Protein AF-A0AAT9WH98-F1 (afdb_monomer)

Mean predicted aligned error: 12.72 Å

Nearest PDB structures (foldseek):
  4gla-assembly1_D  TM=5.641E-01  e=9.950E-01  Pyrobaculum aerophilum
  3m4p-assembly1_A  TM=3.800E-01  e=2.863E-01  Entamoeba histolytica
  3m4p-assembly2_C  TM=3.920E-01  e=4.766E-01  Entamoeba histolytica
  3m4p-assembly2_D  TM=3.829E-01  e=7.933E-01  Entamoeba histolytica

Sequence (128 aa):
MANKIWLLVPLLLSAVSAVADVQEVPGANSAICKGRIEYQQQCTWIDGTISIYNGTPAVRIYQRGSKRVYAVGPSEQELMPADLKSKLTVDNEIDAKFRVCPLNKKNQRGLKVVCLDEAKIEKIRERQ

Solvent-accessible surface area (backbone atoms only — not comparable to full-atom values): 7754 Å² total; per-residue (Å²): 140,87,84,84,85,83,78,87,76,82,82,78,83,79,80,79,75,80,77,77,78,78,71,74,73,79,78,69,92,51,62,60,50,64,92,49,89,62,43,45,93,68,59,44,79,42,52,28,37,38,37,48,47,93,65,78,67,28,39,34,34,42,34,64,98,53,93,53,53,35,23,38,34,96,52,56,84,69,27,45,41,69,75,55,59,76,69,62,44,75,60,30,36,36,35,28,41,33,32,36,23,40,41,80,64,79,55,52,90,84,24,47,40,20,24,33,24,42,73,51,78,75,45,78,43,76,61,127

pLDDT: mean 78.41, std 17.44, range [41.28, 97.5]

Radius of gyration: 26.14 Å; Cα contacts (8 Å, |Δi|>4): 233; chains: 1; bounding box: 63×35×88 Å

Structure (mmCIF, N/CA/C/O backbone):
data_AF-A0AAT9WH98-F1
#
_entry.id   AF-A0AAT9WH98-F1
#
loop_
_atom_site.group_PDB
_atom_site.id
_atom_site.type_symbol
_atom_site.label_atom_id
_atom_site.label_alt_id
_atom_site.label_comp_id
_atom_site.label_asym_id
_atom_site.label_entity_id
_atom_site.label_seq_id
_atom_site.pdbx_PDB_ins_code
_a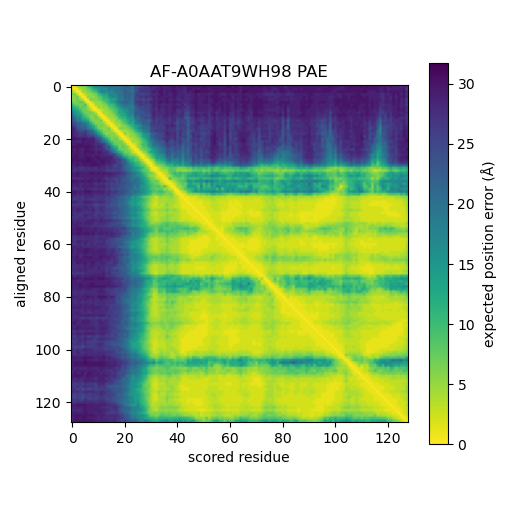tom_site.Cartn_x
_atom_site.Cartn_y
_atom_site.Cartn_z
_atom_site.occupancy
_atom_site.B_iso_or_equiv
_atom_site.auth_seq_id
_atom_site.auth_comp_id
_atom_site.auth_asym_id
_atom_site.auth_atom_id
_atom_site.pdbx_PDB_model_num
ATOM 1 N N . MET A 1 1 ? 43.184 21.568 74.621 1.00 45.50 1 MET A N 1
ATOM 2 C CA . MET A 1 1 ? 43.224 20.259 73.934 1.00 45.50 1 MET A CA 1
ATOM 3 C C . MET A 1 1 ? 42.303 20.359 72.727 1.00 45.50 1 MET A C 1
ATOM 5 O O . MET A 1 1 ? 41.098 20.444 72.906 1.00 45.50 1 MET A O 1
ATOM 9 N N . ALA A 1 2 ? 42.872 20.537 71.532 1.00 46.41 2 ALA A N 1
ATOM 10 C CA . ALA A 1 2 ? 42.135 20.856 70.308 1.00 46.41 2 ALA A CA 1
ATOM 11 C C . ALA A 1 2 ? 41.797 19.570 69.542 1.00 46.41 2 ALA A C 1
ATOM 13 O O . ALA A 1 2 ? 42.700 18.818 69.178 1.00 46.41 2 ALA A O 1
ATOM 14 N N . ASN A 1 3 ? 40.507 19.325 69.316 1.00 44.72 3 ASN A N 1
ATOM 15 C CA . ASN A 1 3 ? 40.005 18.134 68.639 1.00 44.72 3 ASN A CA 1
ATOM 16 C C . ASN A 1 3 ? 39.832 18.438 67.140 1.00 44.72 3 ASN A C 1
ATOM 18 O O . ASN A 1 3 ? 38.979 19.239 66.760 1.00 44.72 3 ASN A O 1
ATOM 22 N N . LYS A 1 4 ? 40.689 17.857 66.293 1.00 47.41 4 LYS A N 1
ATOM 23 C CA . LYS A 1 4 ? 40.655 18.013 64.831 1.00 47.41 4 LYS A CA 1
ATOM 24 C C . LYS A 1 4 ? 39.656 17.019 64.240 1.00 47.41 4 LYS A C 1
ATOM 26 O O . LYS A 1 4 ? 39.953 15.834 64.135 1.00 47.41 4 LYS A O 1
ATOM 31 N N . ILE A 1 5 ? 38.497 17.514 63.822 1.00 58.94 5 ILE A N 1
ATOM 32 C CA . ILE A 1 5 ? 37.527 16.758 63.026 1.00 58.94 5 ILE A CA 1
ATOM 33 C C . ILE A 1 5 ? 37.956 16.862 61.559 1.00 58.94 5 ILE A C 1
ATOM 35 O O . ILE A 1 5 ? 37.830 17.912 60.936 1.00 58.94 5 ILE A O 1
ATOM 39 N N . TRP A 1 6 ? 38.509 15.773 61.029 1.00 53.94 6 TRP A N 1
ATOM 40 C CA . TRP A 1 6 ? 38.640 15.539 59.593 1.00 53.94 6 TRP A CA 1
ATOM 41 C C . TRP A 1 6 ? 37.471 14.656 59.167 1.00 53.94 6 TRP A C 1
ATOM 43 O O . TRP A 1 6 ? 37.440 13.476 59.506 1.00 53.94 6 TRP A O 1
ATOM 53 N N . LEU A 1 7 ? 36.520 15.211 58.422 1.00 55.09 7 LEU A N 1
ATOM 54 C CA . LEU A 1 7 ? 35.581 14.417 57.637 1.00 55.09 7 LEU A CA 1
ATOM 55 C C . LEU A 1 7 ? 35.621 14.930 56.200 1.00 55.09 7 LEU A C 1
ATOM 57 O O . LEU A 1 7 ? 35.093 15.988 55.869 1.00 55.09 7 LEU A O 1
ATOM 61 N N . LEU A 1 8 ? 36.329 14.163 55.374 1.00 55.34 8 LEU A N 1
ATOM 62 C CA . LEU A 1 8 ? 36.325 14.244 53.922 1.00 55.34 8 LEU A CA 1
ATOM 63 C C . LEU A 1 8 ? 34.942 13.805 53.433 1.00 55.34 8 LEU A C 1
ATOM 65 O O . LEU A 1 8 ? 34.576 12.638 53.566 1.00 55.34 8 LEU A O 1
ATOM 69 N N . VAL A 1 9 ? 34.174 14.741 52.882 1.00 57.09 9 VAL A N 1
ATOM 70 C CA . VAL A 1 9 ? 32.927 14.446 52.171 1.00 57.09 9 VAL A CA 1
ATOM 71 C C . VAL A 1 9 ? 33.285 14.186 50.704 1.00 57.09 9 VAL A C 1
ATOM 73 O O . VAL A 1 9 ? 33.857 15.073 50.067 1.00 57.09 9 VAL A O 1
ATOM 76 N N . PRO A 1 10 ? 32.993 12.999 50.144 1.00 57.41 10 PRO A N 1
ATOM 77 C CA . PRO A 1 10 ? 33.247 12.735 48.739 1.00 57.41 10 PRO A CA 1
ATOM 78 C C . PRO A 1 10 ? 32.206 13.483 47.901 1.00 57.41 10 PRO A C 1
ATOM 80 O O . PRO A 1 10 ? 31.004 13.233 48.004 1.00 57.41 10 PRO A O 1
ATOM 83 N N . LEU A 1 11 ? 32.675 14.418 47.071 1.00 60.06 11 LEU A N 1
ATOM 84 C CA . LEU A 1 11 ? 31.870 15.032 46.019 1.00 60.06 11 LEU A CA 1
ATOM 85 C C . LEU A 1 11 ? 31.508 13.939 44.999 1.00 60.06 11 LEU A C 1
ATOM 87 O O . LEU A 1 11 ? 32.352 13.485 44.227 1.00 60.06 11 LEU A O 1
ATOM 91 N N . LEU A 1 12 ? 30.253 13.495 45.022 1.00 61.25 12 LEU A N 1
ATOM 92 C CA . LEU A 1 12 ? 29.678 12.602 44.021 1.00 61.25 12 LEU A CA 1
ATOM 93 C C . LEU A 1 12 ? 29.561 13.350 42.684 1.00 61.25 12 LEU A C 1
ATOM 95 O O . LEU A 1 12 ? 28.694 14.203 42.509 1.00 61.25 12 LEU A O 1
ATOM 99 N N . LEU A 1 13 ? 30.447 13.019 41.740 1.00 57.72 13 LEU A N 1
ATOM 100 C CA . LEU A 1 13 ? 30.318 13.361 40.323 1.00 57.72 13 LEU A CA 1
ATOM 101 C C . LEU A 1 13 ? 29.105 12.614 39.741 1.00 57.72 13 LEU A C 1
ATOM 103 O O . LEU A 1 13 ? 29.198 11.441 39.383 1.00 57.72 13 LEU A O 1
ATOM 107 N N . SER A 1 14 ? 27.960 13.282 39.623 1.00 56.00 14 SER A N 1
ATOM 108 C CA . SER A 1 14 ? 26.849 12.792 38.805 1.00 56.00 14 SER A CA 1
ATOM 109 C C . SER A 1 14 ? 27.118 13.135 37.338 1.00 56.00 14 SER A C 1
ATOM 111 O O . SER A 1 14 ? 26.905 14.268 36.904 1.00 56.00 14 SER A O 1
ATOM 113 N N . ALA A 1 15 ? 27.605 12.154 36.575 1.00 58.97 15 ALA A N 1
ATOM 114 C CA . ALA A 1 15 ? 27.674 12.218 35.121 1.00 58.97 15 ALA A CA 1
ATOM 115 C C . ALA A 1 15 ? 26.247 12.238 34.550 1.00 58.97 15 ALA A C 1
ATOM 117 O O . ALA A 1 15 ? 25.564 11.214 34.504 1.00 58.97 15 ALA A O 1
ATOM 118 N N . VAL A 1 16 ? 25.780 13.416 34.137 1.00 67.56 16 VAL A N 1
ATOM 119 C CA . VAL A 1 16 ? 24.536 13.556 33.377 1.00 67.56 16 VAL A CA 1
ATOM 120 C C . VAL A 1 16 ? 24.793 12.953 31.999 1.00 67.56 16 VAL A C 1
ATOM 122 O O . VAL A 1 16 ? 25.500 13.532 31.178 1.00 67.56 16 VAL A O 1
ATOM 125 N N . SER A 1 17 ? 24.275 11.749 31.764 1.00 59.47 17 SER A N 1
ATOM 126 C CA . SER A 1 17 ? 24.303 11.141 30.436 1.00 59.47 17 SER A CA 1
ATOM 127 C C . SER A 1 17 ? 23.341 11.920 29.548 1.00 59.47 17 SER A C 1
ATOM 129 O O . SER A 1 17 ? 22.132 11.909 29.779 1.00 59.47 17 SER A O 1
ATOM 131 N N . ALA A 1 18 ? 23.885 12.627 28.559 1.00 59.75 18 ALA A N 1
ATOM 132 C CA . ALA A 1 18 ? 23.102 13.198 27.478 1.00 59.75 18 ALA A CA 1
ATOM 133 C C . ALA A 1 18 ? 22.431 12.040 26.728 1.00 59.75 18 ALA A C 1
ATOM 135 O O . ALA A 1 18 ? 23.082 11.299 25.991 1.00 59.75 18 ALA A O 1
ATOM 136 N N . VAL A 1 19 ? 21.134 11.848 26.962 1.00 61.41 19 VAL A N 1
ATOM 137 C CA . VAL A 1 19 ? 20.297 11.030 26.089 1.00 61.41 19 VAL A CA 1
ATOM 138 C C . VAL A 1 19 ? 20.289 11.716 24.729 1.00 61.41 19 VAL A C 1
ATOM 140 O O . VAL A 1 19 ? 19.755 12.812 24.574 1.00 61.41 19 VAL A O 1
ATOM 143 N N . ALA A 1 20 ? 20.964 11.098 23.762 1.00 53.75 20 ALA A N 1
ATOM 144 C CA . ALA A 1 20 ? 20.809 11.443 22.365 1.00 53.75 20 ALA A CA 1
ATOM 145 C C . ALA A 1 20 ? 19.351 11.152 22.006 1.00 53.75 20 ALA A C 1
ATOM 147 O O . ALA A 1 20 ? 18.953 9.993 21.885 1.00 53.75 20 ALA A O 1
ATOM 148 N N . ASP A 1 21 ? 18.554 12.211 21.911 1.00 46.12 21 ASP A N 1
ATOM 149 C CA . ASP A 1 21 ? 17.235 12.161 21.307 1.00 46.12 21 ASP A CA 1
ATOM 150 C C . ASP A 1 21 ? 17.456 11.685 19.868 1.00 46.12 21 ASP A C 1
ATOM 152 O O . ASP A 1 21 ? 17.980 12.409 19.015 1.00 46.12 21 ASP A O 1
ATOM 156 N N . VAL A 1 22 ? 17.175 10.403 19.625 1.00 47.03 22 VAL A N 1
ATOM 157 C CA . VAL A 1 22 ? 17.046 9.873 18.275 1.00 47.03 22 VAL A CA 1
ATOM 158 C C . VAL A 1 22 ? 15.815 10.564 17.722 1.00 47.03 22 VAL A C 1
ATOM 160 O O . VAL A 1 22 ? 14.694 10.089 17.881 1.00 47.03 22 VAL A O 1
ATOM 163 N N . GLN A 1 23 ? 16.032 11.719 17.100 1.00 43.69 23 GLN A N 1
ATOM 164 C CA . GLN A 1 23 ? 15.060 12.296 16.200 1.00 43.69 23 GLN A CA 1
ATOM 165 C C . GLN A 1 23 ? 14.866 11.258 15.098 1.00 43.69 23 GLN A C 1
ATOM 167 O O . GLN A 1 23 ? 15.690 11.130 14.190 1.00 43.69 23 GLN A O 1
ATOM 172 N N . GLU A 1 24 ? 13.793 10.470 15.214 1.00 44.97 24 GLU A N 1
ATOM 173 C CA . GLU A 1 24 ? 13.154 9.852 14.065 1.00 44.97 24 GLU A CA 1
ATOM 174 C C . GLU A 1 24 ? 13.010 10.969 13.043 1.00 44.97 24 GLU A C 1
ATOM 176 O O . GLU A 1 24 ? 12.191 11.874 13.203 1.00 44.97 24 GLU A O 1
ATOM 181 N N . VAL A 1 25 ? 13.882 10.947 12.033 1.00 44.41 25 VAL A N 1
ATOM 182 C CA . VAL A 1 25 ? 13.770 11.812 10.871 1.00 44.41 25 VAL A CA 1
ATOM 183 C C . VAL A 1 25 ? 12.332 11.634 10.398 1.00 44.41 25 VAL A C 1
ATOM 185 O O . VAL A 1 25 ? 11.975 10.511 10.021 1.00 44.41 25 VAL A O 1
ATOM 188 N N . PRO A 1 26 ? 11.481 12.676 10.449 1.00 47.50 26 PRO A N 1
ATOM 189 C CA . PRO A 1 26 ? 10.151 12.594 9.888 1.00 47.50 26 PRO A CA 1
ATOM 190 C C . PRO A 1 26 ? 10.378 12.416 8.395 1.00 47.50 26 PRO A C 1
ATOM 192 O O . PRO A 1 26 ? 10.701 13.365 7.679 1.00 47.50 26 PRO A O 1
ATOM 195 N N . GLY A 1 27 ? 10.330 11.166 7.943 1.00 41.28 27 GLY A N 1
ATOM 196 C CA . GLY A 1 27 ? 10.421 10.825 6.540 1.00 41.28 27 GLY A CA 1
ATOM 197 C C . GLY A 1 27 ? 9.259 11.507 5.845 1.00 41.28 27 GLY A C 1
ATOM 198 O O . GLY A 1 27 ? 8.134 11.048 5.962 1.00 41.28 27 GLY A O 1
ATOM 199 N N . ALA A 1 28 ? 9.555 12.641 5.212 1.00 42.84 28 ALA A N 1
ATOM 200 C CA . ALA A 1 28 ? 8.756 13.346 4.222 1.00 42.84 28 ALA A CA 1
ATOM 201 C C . ALA A 1 28 ? 7.231 13.305 4.449 1.00 42.84 28 ALA A C 1
ATOM 203 O O . ALA A 1 28 ? 6.532 12.400 4.001 1.00 42.84 28 ALA A O 1
ATOM 204 N N . ASN A 1 29 ? 6.726 14.367 5.080 1.00 47.00 29 ASN A N 1
ATOM 205 C CA . ASN A 1 29 ? 5.316 14.748 5.136 1.00 47.00 29 ASN A CA 1
ATOM 206 C C . ASN A 1 29 ? 4.571 14.467 3.818 1.00 47.00 29 ASN A C 1
ATOM 208 O O . ASN A 1 29 ? 4.665 15.240 2.866 1.00 47.00 29 ASN A O 1
ATOM 212 N N . SER A 1 30 ? 3.765 13.412 3.792 1.00 51.81 30 SER A N 1
ATOM 213 C CA . SER A 1 30 ? 2.809 13.146 2.724 1.00 51.81 30 SER A CA 1
ATOM 214 C C . SER A 1 30 ? 1.414 13.229 3.326 1.00 51.81 30 SER A C 1
ATOM 216 O O . SER A 1 30 ? 0.787 12.234 3.651 1.00 51.81 30 SER A O 1
ATOM 218 N N . ALA A 1 31 ? 0.946 14.459 3.524 1.00 65.06 31 ALA A N 1
ATOM 219 C CA . ALA A 1 31 ? -0.402 14.774 3.984 1.00 65.06 31 ALA A CA 1
ATOM 220 C C . ALA A 1 31 ? -1.415 14.671 2.822 1.00 65.06 31 ALA A C 1
ATOM 222 O O . ALA A 1 31 ? -2.217 15.579 2.619 1.00 65.06 31 ALA A O 1
ATOM 223 N N . ILE A 1 32 ? -1.339 13.609 2.014 1.00 74.94 32 ILE A N 1
ATOM 224 C CA . ILE A 1 32 ? -2.136 13.457 0.783 1.00 74.94 32 ILE A CA 1
ATOM 225 C C . ILE A 1 32 ? -3.624 13.367 1.112 1.00 74.94 32 ILE A C 1
ATOM 227 O O . ILE A 1 32 ? -4.465 13.951 0.422 1.00 74.94 32 ILE A O 1
ATOM 231 N N . CYS A 1 33 ? -3.951 12.666 2.197 1.00 76.25 33 CYS A N 1
ATOM 232 C CA . CYS A 1 33 ? -5.329 12.500 2.638 1.00 76.25 33 CYS A CA 1
ATOM 233 C C . CYS A 1 33 ? -5.773 13.626 3.589 1.00 76.25 33 CYS A C 1
ATOM 235 O O . CYS A 1 33 ? -6.971 13.892 3.733 1.00 76.25 33 CYS A O 1
ATOM 237 N N . LYS A 1 34 ? -4.820 14.288 4.260 1.00 65.62 34 LYS A N 1
ATOM 238 C CA . LYS A 1 34 ? -5.078 15.285 5.308 1.00 65.62 34 LYS A CA 1
ATOM 239 C C . LYS A 1 34 ? -5.641 16.579 4.700 1.00 65.62 34 LYS A C 1
ATOM 241 O O . LYS A 1 34 ? -5.092 17.130 3.757 1.00 65.62 34 LYS A O 1
ATOM 246 N N . GLY A 1 35 ? -6.737 17.089 5.266 1.00 62.88 35 GLY A N 1
ATOM 247 C CA . GLY A 1 35 ? -7.373 18.347 4.835 1.00 62.88 35 GLY A CA 1
ATOM 248 C C . GLY A 1 35 ? -8.542 18.189 3.857 1.00 62.88 35 GLY A C 1
ATOM 249 O O . GLY A 1 35 ? -9.233 19.164 3.573 1.00 62.88 35 GLY A O 1
ATOM 250 N N . ARG A 1 36 ? -8.833 16.970 3.390 1.00 68.88 36 ARG A N 1
ATOM 251 C CA . ARG A 1 36 ? -10.028 16.687 2.585 1.00 68.88 36 ARG A CA 1
ATOM 252 C C . ARG A 1 36 ? -11.173 16.201 3.498 1.00 68.88 36 ARG A C 1
ATOM 254 O O . ARG A 1 36 ? -11.023 15.221 4.222 1.00 68.88 36 ARG A O 1
ATOM 261 N N . ILE A 1 37 ? -12.332 16.869 3.445 1.00 61.03 37 ILE A N 1
ATOM 262 C CA . ILE A 1 37 ? -13.521 16.610 4.302 1.00 61.03 37 ILE A CA 1
ATOM 263 C C . ILE A 1 37 ? -14.087 15.184 4.115 1.00 61.03 37 ILE A C 1
ATOM 265 O O . ILE A 1 37 ? -14.783 14.650 4.975 1.00 61.03 37 ILE A O 1
ATOM 269 N N . GLU A 1 38 ? -13.771 14.538 2.993 1.00 68.19 38 GLU A N 1
ATOM 270 C CA . GLU A 1 38 ? -14.312 13.229 2.612 1.00 68.19 38 GLU A CA 1
ATOM 271 C C . GLU A 1 38 ? -13.678 12.032 3.351 1.00 68.19 38 GLU A C 1
ATOM 273 O O . GLU A 1 38 ? -14.193 10.910 3.257 1.00 68.19 38 GLU A O 1
ATOM 278 N N . TYR A 1 39 ? -12.578 12.251 4.080 1.00 66.69 39 TYR A N 1
ATOM 279 C CA . TYR A 1 39 ? -11.806 11.200 4.745 1.00 66.69 39 TYR A CA 1
ATOM 280 C C . TYR A 1 39 ? -12.045 11.189 6.248 1.00 66.69 39 TYR A C 1
ATOM 282 O O . TYR A 1 39 ? -12.172 12.226 6.900 1.00 66.69 39 TYR A O 1
ATOM 290 N N . GLN A 1 40 ? -12.069 9.988 6.815 1.00 64.75 40 GLN A N 1
ATOM 291 C CA . GLN A 1 40 ? -12.027 9.824 8.257 1.00 64.75 40 GLN A CA 1
ATOM 292 C C . GLN A 1 40 ? -10.670 10.308 8.766 1.00 64.75 40 GLN A C 1
ATOM 294 O O . GLN A 1 40 ? -9.624 9.924 8.249 1.00 64.75 40 GLN A O 1
ATOM 299 N N . GLN A 1 41 ? -10.700 11.136 9.812 1.00 63.78 41 GLN A N 1
ATOM 300 C CA . GLN A 1 41 ? -9.514 11.732 10.445 1.00 63.78 41 GLN A CA 1
ATOM 301 C C . GLN A 1 41 ? -8.573 10.685 11.076 1.00 63.78 41 GLN A C 1
ATOM 303 O O . GLN A 1 41 ? -7.470 11.016 11.501 1.00 63.78 41 GLN A O 1
ATOM 308 N N . GLN A 1 42 ? -9.000 9.421 11.154 1.00 83.00 42 GLN A N 1
ATOM 309 C CA . GLN A 1 42 ? -8.238 8.325 11.738 1.00 83.00 42 GLN A CA 1
ATOM 310 C C . GLN A 1 42 ? -7.694 7.415 10.638 1.00 83.00 42 GLN A C 1
ATOM 312 O O . GLN A 1 42 ? -8.370 6.504 10.158 1.00 83.00 42 GLN A O 1
ATOM 317 N N . CYS A 1 43 ? -6.450 7.670 10.248 1.00 87.44 43 CYS A N 1
ATOM 318 C CA . CYS A 1 43 ? -5.696 6.772 9.385 1.00 87.44 43 CYS A CA 1
ATOM 319 C C . CYS A 1 43 ? -5.026 5.681 10.229 1.00 87.44 43 CYS A C 1
ATOM 321 O O . CYS A 1 43 ? -4.601 5.939 11.356 1.00 87.44 43 CYS A O 1
ATOM 323 N N . THR A 1 44 ? -4.899 4.474 9.686 1.00 91.50 44 THR A N 1
ATOM 324 C CA . THR A 1 44 ? -4.262 3.344 10.372 1.00 91.50 44 THR A CA 1
ATOM 325 C C . THR A 1 44 ? -3.165 2.732 9.515 1.00 91.50 44 THR A C 1
ATOM 327 O O . THR A 1 44 ? -3.220 2.806 8.288 1.00 91.50 44 THR A O 1
ATOM 330 N N . TRP A 1 45 ? -2.169 2.129 10.158 1.00 94.44 45 TRP A N 1
ATOM 331 C CA . TRP A 1 45 ? -1.135 1.377 9.459 1.00 94.44 45 TRP A CA 1
ATOM 332 C C . TRP A 1 45 ? -1.613 -0.049 9.197 1.00 94.44 45 TRP A C 1
ATOM 334 O O . TRP A 1 45 ? -2.114 -0.715 10.102 1.00 94.44 45 TRP A O 1
ATOM 344 N N . ILE A 1 46 ? -1.445 -0.519 7.963 1.00 95.94 46 ILE A N 1
ATOM 345 C CA . ILE A 1 46 ? -1.681 -1.910 7.577 1.00 95.94 46 ILE A CA 1
ATOM 346 C C . ILE A 1 46 ? -0.476 -2.463 6.823 1.00 95.94 46 ILE A C 1
ATOM 348 O O . ILE A 1 46 ? 0.107 -1.784 5.983 1.00 95.94 46 ILE A O 1
ATOM 352 N N . ASP A 1 47 ? -0.137 -3.717 7.084 1.00 97.50 47 ASP A N 1
ATOM 353 C CA . ASP A 1 47 ? 0.787 -4.490 6.260 1.00 97.50 47 ASP A CA 1
ATOM 354 C C . ASP A 1 47 ? 0.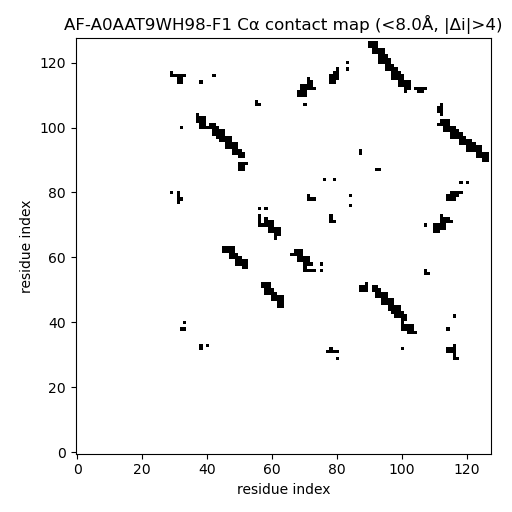031 -5.104 5.082 1.00 97.50 47 ASP A C 1
ATOM 356 O O . ASP A 1 47 ? -1.054 -5.674 5.255 1.00 97.50 47 ASP A O 1
ATOM 360 N N . GLY A 1 48 ? 0.591 -5.031 3.878 1.00 97.19 48 GLY A N 1
ATOM 361 C CA . GLY A 1 48 ? -0.065 -5.621 2.722 1.00 97.19 48 GLY A CA 1
ATOM 362 C C . GLY A 1 48 ? 0.749 -5.602 1.445 1.00 97.19 48 GLY A C 1
ATOM 363 O O . GLY A 1 48 ? 1.925 -5.245 1.430 1.00 97.19 48 GLY A O 1
ATOM 364 N N . THR A 1 49 ? 0.060 -5.959 0.370 1.00 97.25 49 THR A N 1
ATOM 365 C CA . THR A 1 49 ? 0.577 -5.942 -0.996 1.00 97.25 49 THR A CA 1
ATOM 366 C C . THR A 1 49 ? -0.331 -5.064 -1.847 1.00 97.25 49 THR A C 1
ATOM 368 O O . THR A 1 49 ? -1.549 -5.259 -1.836 1.00 97.25 49 THR A O 1
ATOM 371 N N . ILE A 1 50 ? 0.240 -4.094 -2.560 1.00 95.94 50 ILE A N 1
ATOM 372 C CA . ILE A 1 50 ? -0.482 -3.249 -3.516 1.00 95.94 50 ILE A CA 1
ATOM 373 C C . ILE A 1 50 ? -0.199 -3.699 -4.950 1.00 95.94 50 ILE A C 1
ATOM 375 O O . ILE A 1 50 ? 0.949 -3.970 -5.306 1.00 95.94 50 ILE A O 1
ATOM 379 N N . SER A 1 51 ? -1.249 -3.766 -5.765 1.00 95.38 51 SER A N 1
ATOM 380 C CA . SER A 1 51 ? -1.168 -4.130 -7.182 1.00 95.38 51 SER A CA 1
ATOM 381 C C . SER A 1 51 ? -2.254 -3.438 -8.015 1.00 95.38 51 SER A C 1
ATOM 383 O O . SER A 1 51 ? -3.307 -3.050 -7.500 1.00 95.38 51 SER A O 1
ATOM 385 N N . ILE A 1 52 ? -2.000 -3.293 -9.322 1.00 93.94 52 ILE A N 1
ATOM 386 C CA . ILE A 1 52 ? -2.970 -2.774 -10.304 1.00 93.94 52 ILE A CA 1
ATOM 387 C C . ILE A 1 52 ? -3.697 -3.939 -10.990 1.00 93.94 52 ILE A C 1
ATOM 389 O O . ILE A 1 52 ? -3.052 -4.812 -11.571 1.00 93.94 52 ILE A O 1
ATOM 393 N N . TYR A 1 53 ? -5.029 -3.951 -10.941 1.00 89.00 53 TYR A N 1
ATOM 394 C CA . TYR A 1 53 ? -5.905 -4.947 -11.568 1.00 89.00 53 TYR A CA 1
ATOM 395 C C . TYR A 1 53 ? -6.808 -4.321 -12.624 1.00 89.00 53 TYR A C 1
ATOM 397 O O . TYR A 1 53 ? -7.113 -3.132 -12.587 1.00 89.00 53 TYR A O 1
ATOM 405 N N . ASN A 1 54 ? -7.346 -5.163 -13.503 1.00 87.00 54 ASN A N 1
ATOM 406 C CA . ASN A 1 54 ? -8.427 -4.758 -14.390 1.00 87.00 54 ASN A CA 1
ATOM 407 C C . ASN A 1 54 ? -9.711 -4.458 -13.592 1.00 87.00 54 ASN A C 1
ATOM 409 O O . ASN A 1 54 ? -10.148 -5.245 -12.744 1.00 87.00 54 ASN A O 1
ATOM 413 N N . GLY A 1 55 ? -10.340 -3.322 -13.897 1.00 83.81 55 GLY A N 1
ATOM 414 C CA . GLY A 1 55 ? -11.606 -2.880 -13.312 1.00 83.81 55 GLY A CA 1
ATOM 415 C C . GLY A 1 55 ? -11.510 -1.516 -12.631 1.00 83.81 55 GLY A C 1
ATOM 416 O O . GLY A 1 55 ? -10.483 -0.856 -12.669 1.00 83.81 55 GLY A O 1
ATOM 417 N N . THR A 1 56 ? -12.608 -1.087 -12.009 1.00 83.50 56 THR A N 1
ATOM 418 C CA . THR A 1 56 ? -12.67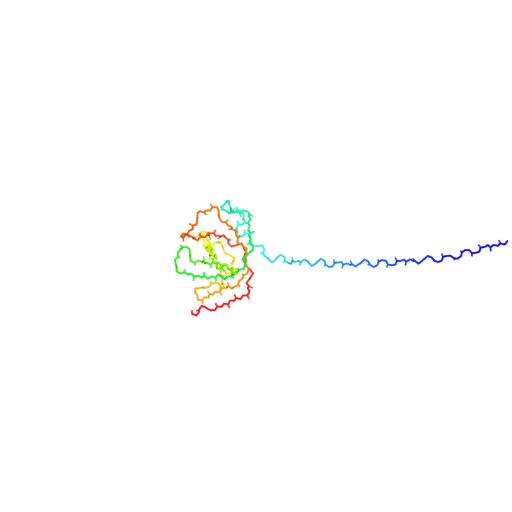3 0.187 -11.281 1.00 83.50 56 THR A CA 1
ATOM 419 C C . THR A 1 56 ? -13.19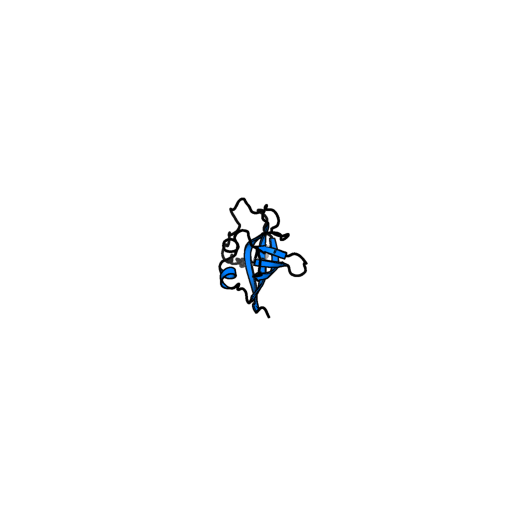4 -0.083 -9.878 1.00 83.50 56 THR A C 1
ATOM 421 O O . THR A 1 56 ? -14.331 -0.549 -9.759 1.00 83.50 56 THR A O 1
ATOM 424 N N . PRO A 1 57 ? -12.435 0.196 -8.815 1.00 86.19 57 PRO A N 1
ATOM 425 C CA . PRO A 1 57 ? -11.049 0.679 -8.788 1.00 86.19 57 PRO A CA 1
ATOM 426 C C . PRO A 1 57 ? -10.024 -0.411 -9.175 1.00 86.19 57 PRO A C 1
ATOM 428 O O . PRO A 1 57 ? -10.194 -1.599 -8.855 1.00 86.19 57 PRO A O 1
ATOM 431 N N . ALA A 1 58 ? -8.993 0.013 -9.903 1.00 90.50 58 ALA A N 1
ATOM 432 C CA . ALA A 1 58 ? -7.890 -0.783 -10.422 1.00 90.50 58 ALA A CA 1
ATOM 433 C C . ALA A 1 58 ? -6.822 -1.023 -9.351 1.00 90.50 58 ALA A C 1
ATOM 435 O O . ALA A 1 58 ? -6.336 -2.145 -9.207 1.00 90.50 58 ALA A O 1
ATOM 436 N N . VAL A 1 59 ? -6.489 -0.002 -8.560 1.00 93.38 59 VAL A N 1
ATOM 437 C CA . VAL A 1 59 ? -5.461 -0.116 -7.519 1.00 93.38 59 VAL A CA 1
ATOM 438 C C . VAL A 1 59 ? -6.045 -0.743 -6.257 1.00 93.38 59 VAL A C 1
ATOM 440 O O . VAL A 1 59 ? -6.987 -0.216 -5.653 1.00 93.38 59 VAL A O 1
ATOM 443 N N . ARG A 1 60 ? -5.461 -1.864 -5.823 1.00 94.38 60 ARG A N 1
ATOM 444 C CA . ARG A 1 60 ? -5.941 -2.633 -4.670 1.00 94.38 60 ARG A CA 1
ATOM 445 C C . ARG A 1 60 ? -4.823 -2.956 -3.699 1.00 94.38 60 ARG A C 1
ATOM 447 O O . ARG A 1 60 ? -3.715 -3.261 -4.119 1.00 94.38 60 ARG A O 1
ATOM 454 N N . ILE A 1 61 ? -5.153 -2.939 -2.411 1.00 95.81 61 ILE A N 1
ATOM 455 C CA . ILE A 1 61 ? -4.279 -3.359 -1.317 1.00 95.81 61 ILE A CA 1
ATOM 456 C C . ILE A 1 61 ? -4.872 -4.620 -0.692 1.00 95.81 61 ILE A C 1
ATOM 458 O O . ILE A 1 61 ? -5.969 -4.584 -0.127 1.00 95.81 61 ILE A O 1
ATOM 462 N N . TYR A 1 62 ? -4.135 -5.723 -0.762 1.00 95.69 62 TYR A N 1
ATOM 463 C CA . TYR A 1 62 ? -4.431 -6.946 -0.024 1.00 95.69 62 TYR A CA 1
ATOM 464 C C . TYR A 1 62 ? -3.759 -6.875 1.339 1.00 95.69 62 TYR A C 1
ATOM 466 O O . TYR A 1 62 ? -2.534 -6.800 1.429 1.00 95.69 62 TYR A O 1
ATOM 474 N N . GLN A 1 63 ? -4.550 -6.888 2.410 1.00 96.81 63 GLN A N 1
ATOM 475 C CA . GLN A 1 63 ? -4.000 -6.847 3.761 1.00 96.81 63 GLN A CA 1
ATOM 476 C C . GLN A 1 63 ? -3.419 -8.208 4.151 1.00 96.81 63 GLN A C 1
ATOM 478 O O . GLN A 1 63 ? -4.110 -9.228 4.128 1.00 96.81 63 GLN A O 1
ATOM 483 N N . ARG A 1 64 ? -2.151 -8.209 4.565 1.00 96.56 64 ARG A N 1
ATOM 484 C CA . ARG A 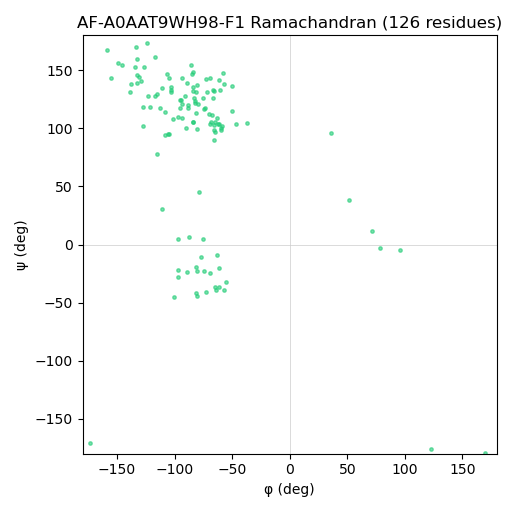1 64 ? -1.424 -9.404 4.997 1.00 96.56 64 ARG A CA 1
ATOM 485 C C . ARG A 1 64 ? -2.127 -10.035 6.201 1.00 96.56 64 ARG A C 1
ATOM 487 O O . ARG A 1 64 ? -2.513 -9.345 7.142 1.00 96.56 64 ARG A O 1
ATOM 494 N N . GLY A 1 65 ? -2.327 -11.353 6.155 1.00 95.00 65 GLY A N 1
ATOM 495 C CA . GLY A 1 65 ? -3.021 -12.094 7.217 1.00 95.00 65 GLY A CA 1
ATOM 496 C C . GLY A 1 65 ? -4.534 -11.845 7.291 1.00 95.00 65 GLY A C 1
ATOM 497 O O . GLY A 1 65 ? -5.173 -12.246 8.260 1.00 95.00 65 GLY A O 1
ATOM 498 N N . SER A 1 66 ? -5.134 -11.194 6.289 1.00 93.50 66 SER A N 1
ATOM 499 C CA . SER A 1 66 ? -6.572 -10.935 6.237 1.00 93.50 66 SER A CA 1
ATOM 500 C C . SER A 1 66 ? -7.163 -11.282 4.872 1.00 93.50 66 SER A C 1
ATOM 502 O O . SER A 1 66 ? -6.472 -11.317 3.862 1.00 93.50 66 SER A O 1
ATOM 504 N N . LYS A 1 67 ? -8.484 -11.488 4.829 1.00 91.31 67 LYS A N 1
ATOM 505 C CA . LYS A 1 67 ? -9.257 -11.578 3.576 1.00 91.31 67 LYS A CA 1
ATOM 506 C C . LYS A 1 67 ? -9.727 -10.203 3.078 1.00 91.31 67 LYS A C 1
ATOM 508 O O . LYS A 1 67 ? -10.539 -10.119 2.162 1.00 91.31 67 LYS A O 1
ATOM 513 N N . ARG A 1 68 ? -9.292 -9.120 3.731 1.00 92.25 68 ARG A N 1
ATOM 514 C CA . ARG A 1 68 ? -9.711 -7.755 3.408 1.00 92.25 68 ARG A CA 1
ATOM 515 C C . ARG A 1 68 ? -8.914 -7.209 2.229 1.00 92.25 68 ARG A C 1
ATOM 517 O O . ARG A 1 68 ? -7.685 -7.239 2.234 1.00 92.25 68 ARG A O 1
ATOM 524 N N . VAL A 1 69 ? -9.649 -6.657 1.269 1.00 93.25 69 VAL A N 1
ATOM 525 C CA . VAL A 1 69 ? -9.112 -5.934 0.117 1.00 93.25 69 VAL A CA 1
ATOM 526 C C . VAL A 1 69 ? -9.603 -4.498 0.186 1.00 93.25 69 VAL A C 1
ATOM 528 O O . VAL A 1 69 ? -10.806 -4.250 0.319 1.00 93.25 69 VAL A O 1
ATOM 531 N N . TYR A 1 70 ? -8.669 -3.562 0.101 1.00 93.06 70 TYR A N 1
ATOM 532 C CA . TYR A 1 70 ? -8.958 -2.138 0.040 1.00 93.06 70 TYR A CA 1
ATOM 533 C C . TYR A 1 70 ? -8.723 -1.628 -1.371 1.00 93.06 70 TYR A C 1
ATOM 535 O O . TYR A 1 70 ? -7.837 -2.103 -2.076 1.00 93.06 70 TYR A O 1
ATOM 543 N N . ALA A 1 71 ? -9.514 -0.648 -1.769 1.00 92.31 71 ALA A N 1
ATOM 544 C CA . ALA A 1 71 ? -9.334 0.070 -3.013 1.00 92.31 71 ALA A CA 1
ATOM 545 C C . ALA A 1 71 ? -8.714 1.437 -2.745 1.00 92.31 71 ALA A C 1
ATOM 547 O O . ALA A 1 71 ? -9.214 2.153 -1.879 1.00 92.31 71 ALA A O 1
ATOM 548 N N . VAL A 1 72 ? -7.692 1.830 -3.502 1.00 89.44 72 VAL A N 1
ATOM 549 C CA . VAL A 1 72 ? -7.187 3.210 -3.458 1.00 89.44 72 VAL A CA 1
ATOM 550 C C . VAL A 1 72 ? -8.080 4.064 -4.356 1.00 89.44 72 VAL A C 1
ATOM 552 O O . VAL A 1 72 ? -8.273 3.727 -5.517 1.00 89.44 72 VAL A O 1
ATOM 555 N N . GLY A 1 73 ? -8.685 5.135 -3.842 1.00 80.00 73 GLY A N 1
ATOM 556 C CA . GLY A 1 73 ? -9.609 5.939 -4.649 1.00 80.00 73 GLY A CA 1
ATOM 557 C C . GLY A 1 73 ? -10.405 6.982 -3.862 1.00 80.00 73 GLY A C 1
ATOM 558 O O . GLY A 1 73 ? -10.230 7.100 -2.649 1.00 80.00 73 GLY A O 1
ATOM 559 N N . PRO A 1 74 ? -11.287 7.756 -4.532 1.00 66.94 74 PRO A N 1
ATOM 560 C CA . PRO A 1 74 ? -11.805 7.537 -5.890 1.00 66.94 74 PRO A CA 1
ATOM 561 C C . PRO A 1 74 ? -10.896 7.998 -7.044 1.00 66.94 74 PRO A C 1
ATOM 563 O O . PRO A 1 74 ? -11.090 7.527 -8.157 1.00 66.94 74 PRO A O 1
ATOM 566 N N . SER A 1 75 ? -9.925 8.886 -6.805 1.00 71.88 75 SER A N 1
ATOM 567 C CA . SER A 1 75 ? -8.922 9.294 -7.804 1.00 71.88 75 SER A CA 1
ATOM 568 C C . SER A 1 75 ? -7.589 8.625 -7.471 1.00 71.88 75 SER A C 1
ATOM 570 O O . SER A 1 75 ? -6.831 9.103 -6.630 1.00 71.88 75 SER A O 1
ATOM 572 N N . GLU A 1 76 ? -7.321 7.479 -8.095 1.00 66.19 76 GLU A N 1
ATOM 573 C CA . GLU A 1 76 ? -6.123 6.655 -7.843 1.00 66.19 76 GLU A CA 1
ATOM 574 C C . GLU A 1 76 ? -4.815 7.438 -8.011 1.00 66.19 76 GLU A C 1
ATOM 576 O O . GLU A 1 76 ? -3.836 7.191 -7.312 1.00 66.19 76 GLU A O 1
ATOM 581 N N . GLN A 1 77 ? -4.814 8.414 -8.920 1.00 62.72 77 GLN A N 1
ATOM 582 C CA . GLN A 1 77 ? -3.640 9.206 -9.267 1.00 62.72 77 GLN A CA 1
ATOM 583 C C . GLN A 1 77 ? -3.344 10.334 -8.275 1.00 62.72 77 GLN A C 1
ATOM 585 O O . GLN A 1 77 ? -2.202 10.798 -8.243 1.00 62.72 77 GLN A O 1
ATOM 590 N N . GLU A 1 78 ? -4.350 10.782 -7.520 1.00 67.62 78 GLU A N 1
ATOM 591 C CA . GLU A 1 78 ? -4.242 11.862 -6.531 1.00 67.62 78 GLU A CA 1
ATOM 592 C C . GLU A 1 78 ? -4.051 11.347 -5.104 1.00 67.62 78 GLU A C 1
ATOM 594 O O . GLU A 1 78 ? -3.599 12.096 -4.246 1.00 67.62 78 GLU A O 1
ATOM 599 N N . LEU A 1 79 ? -4.433 10.097 -4.835 1.00 76.50 79 LEU A N 1
ATOM 600 C CA . LEU A 1 79 ? -4.566 9.552 -3.480 1.00 76.50 79 LEU A CA 1
ATOM 601 C C . LEU A 1 79 ? -3.504 8.494 -3.172 1.00 76.50 79 LEU A C 1
ATOM 603 O O . LEU A 1 79 ? -3.761 7.552 -2.422 1.00 76.50 79 LEU A O 1
ATOM 607 N N . MET A 1 80 ? -2.331 8.650 -3.791 1.00 82.44 80 MET A N 1
ATOM 608 C CA . MET A 1 80 ? -1.174 7.775 -3.651 1.00 82.44 80 MET A CA 1
ATOM 609 C C . MET A 1 80 ? 0.118 8.602 -3.537 1.00 82.44 80 MET A C 1
ATOM 611 O O . MET A 1 80 ? 0.297 9.540 -4.320 1.00 82.44 80 MET A O 1
ATOM 615 N N . PRO A 1 81 ? 1.054 8.236 -2.637 1.00 84.62 81 PRO A N 1
ATOM 616 C CA . PRO A 1 81 ? 2.368 8.868 -2.550 1.00 84.62 81 PRO A CA 1
ATOM 617 C C . PRO A 1 81 ? 3.134 8.800 -3.870 1.00 84.62 81 PRO A C 1
ATOM 619 O O . PRO A 1 81 ? 3.156 7.757 -4.523 1.00 84.62 81 PRO A O 1
ATOM 622 N N . ALA A 1 82 ? 3.805 9.892 -4.243 1.00 85.69 82 ALA A N 1
ATOM 623 C CA . ALA A 1 82 ? 4.525 9.994 -5.515 1.00 85.69 82 ALA A CA 1
ATOM 624 C C . ALA A 1 82 ? 5.585 8.891 -5.697 1.00 85.69 82 ALA A C 1
ATOM 626 O O . ALA A 1 82 ? 5.705 8.340 -6.788 1.00 85.69 82 ALA A O 1
ATOM 627 N N . ASP A 1 83 ? 6.299 8.530 -4.624 1.00 87.12 83 ASP A N 1
ATOM 628 C CA . ASP A 1 83 ? 7.297 7.451 -4.642 1.00 87.12 83 ASP A CA 1
ATOM 629 C C . ASP A 1 83 ? 6.673 6.076 -4.918 1.00 87.12 83 ASP A C 1
ATOM 631 O O . ASP A 1 83 ? 7.237 5.256 -5.635 1.00 87.12 83 ASP A O 1
ATOM 635 N N . LEU A 1 84 ? 5.473 5.823 -4.392 1.00 89.56 84 LEU A N 1
ATOM 636 C CA . LEU A 1 84 ? 4.766 4.583 -4.689 1.00 89.56 84 LEU A CA 1
ATOM 637 C C . LEU A 1 84 ? 4.227 4.594 -6.121 1.00 89.56 84 LEU A C 1
ATOM 639 O O . LEU A 1 84 ? 4.333 3.596 -6.828 1.00 89.56 84 LEU A O 1
ATOM 643 N N . LYS A 1 85 ? 3.701 5.739 -6.565 1.00 88.75 85 LYS A N 1
ATOM 644 C CA . LYS A 1 85 ? 3.135 5.925 -7.904 1.00 88.75 85 LYS A CA 1
ATOM 645 C C . LYS A 1 85 ? 4.164 5.712 -9.015 1.00 88.75 85 LYS A C 1
ATOM 647 O O . LYS A 1 85 ? 3.809 5.176 -10.056 1.00 88.75 85 LYS A O 1
ATOM 652 N N . SER A 1 86 ? 5.417 6.120 -8.814 1.00 90.81 86 SER A N 1
ATOM 653 C CA . SER A 1 86 ? 6.486 5.924 -9.804 1.00 90.81 86 SER A CA 1
ATOM 654 C C . SER A 1 86 ? 6.985 4.479 -9.885 1.00 90.81 86 SER A C 1
ATOM 656 O O . SER A 1 86 ? 7.546 4.087 -10.906 1.00 90.81 86 SER A O 1
ATOM 658 N N . LYS A 1 87 ? 6.787 3.687 -8.825 1.00 94.06 87 LYS A N 1
ATOM 659 C CA . LYS A 1 87 ? 7.250 2.296 -8.725 1.00 94.06 87 LYS A CA 1
ATOM 660 C C . LYS A 1 87 ? 6.169 1.277 -9.068 1.00 94.06 87 LYS A C 1
ATOM 662 O O . LYS A 1 87 ? 6.502 0.171 -9.483 1.00 94.06 87 LYS A O 1
ATOM 667 N N . LEU A 1 88 ? 4.898 1.613 -8.861 1.00 93.75 88 LEU A N 1
ATOM 668 C CA . LEU A 1 88 ? 3.777 0.707 -9.088 1.00 93.75 88 LEU A CA 1
ATOM 669 C C . LEU A 1 88 ? 3.419 0.645 -10.578 1.00 93.75 88 LEU A C 1
ATOM 671 O O . LEU A 1 88 ? 3.047 1.650 -11.180 1.00 93.75 88 LEU A O 1
ATOM 675 N N . THR A 1 89 ? 3.482 -0.550 -11.154 1.00 93.94 89 THR A N 1
ATOM 676 C CA . THR A 1 89 ? 3.127 -0.831 -12.547 1.00 93.94 89 THR A CA 1
ATOM 677 C C . THR A 1 89 ? 2.062 -1.928 -12.619 1.00 93.94 89 THR A C 1
ATOM 679 O O . THR A 1 89 ? 1.658 -2.515 -11.613 1.00 93.94 89 THR A O 1
ATOM 682 N N . VAL A 1 90 ? 1.554 -2.191 -13.824 1.00 92.38 90 VAL A N 1
ATOM 683 C CA . VAL A 1 90 ? 0.613 -3.298 -14.064 1.00 92.38 90 VAL A CA 1
ATOM 684 C C . VAL A 1 90 ? 1.274 -4.672 -13.921 1.00 92.38 90 VAL A C 1
ATOM 686 O O . VAL A 1 90 ? 0.595 -5.637 -13.570 1.00 92.38 90 VAL A O 1
ATOM 689 N N . ASP A 1 91 ? 2.593 -4.728 -14.108 1.00 94.94 91 ASP A N 1
ATOM 690 C CA . ASP A 1 91 ? 3.395 -5.954 -14.148 1.00 94.94 91 ASP A CA 1
ATOM 691 C C . ASP A 1 91 ? 4.067 -6.272 -12.812 1.00 94.94 91 ASP A C 1
ATOM 693 O O . ASP A 1 91 ? 4.856 -7.209 -12.716 1.00 94.94 91 ASP A O 1
ATOM 697 N N . ASN A 1 92 ? 3.791 -5.496 -11.762 1.00 96.25 92 ASN A N 1
ATOM 698 C CA . ASN A 1 92 ? 4.394 -5.718 -10.459 1.00 96.25 92 ASN A CA 1
ATOM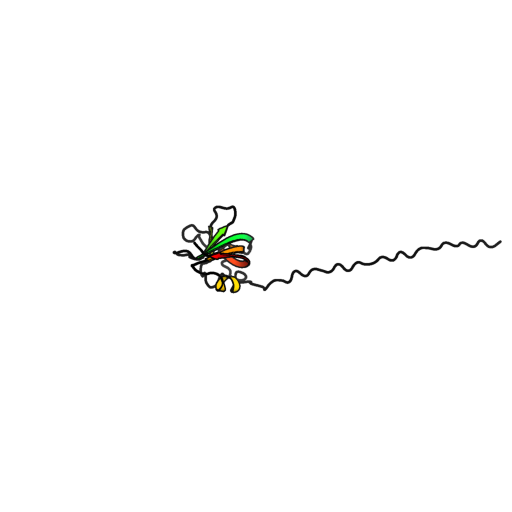 699 C C . ASN A 1 92 ? 3.390 -5.666 -9.304 1.00 96.25 92 ASN A C 1
ATOM 701 O O . ASN A 1 92 ? 2.201 -5.343 -9.436 1.00 96.25 92 ASN A O 1
ATOM 705 N N . GLU A 1 93 ? 3.907 -6.070 -8.152 1.00 96.81 93 GLU A N 1
ATOM 706 C CA . GLU A 1 93 ? 3.282 -5.942 -6.852 1.00 96.81 93 GLU A CA 1
ATOM 707 C C . GLU A 1 93 ? 4.298 -5.371 -5.863 1.00 96.81 93 GLU A C 1
ATOM 709 O O . GLU A 1 93 ? 5.498 -5.660 -5.934 1.00 96.81 93 GLU A O 1
ATOM 714 N N . ILE A 1 94 ? 3.818 -4.563 -4.921 1.00 97.31 94 ILE A N 1
ATOM 715 C CA . ILE A 1 94 ? 4.669 -3.935 -3.911 1.00 97.31 94 ILE A CA 1
ATOM 716 C C . ILE A 1 94 ? 4.186 -4.346 -2.525 1.00 97.31 94 ILE A C 1
ATOM 718 O O . ILE A 1 94 ? 3.066 -4.033 -2.123 1.00 97.31 94 ILE A O 1
ATOM 722 N N . ASP A 1 95 ? 5.050 -5.029 -1.784 1.00 97.44 95 ASP A N 1
ATOM 723 C CA . ASP A 1 95 ? 4.860 -5.309 -0.369 1.00 97.44 95 ASP A CA 1
ATOM 724 C C . ASP A 1 95 ? 5.332 -4.098 0.438 1.00 97.44 95 ASP A C 1
ATOM 726 O O . ASP A 1 95 ? 6.461 -3.623 0.270 1.00 97.44 95 ASP A O 1
ATOM 730 N N . ALA A 1 96 ? 4.464 -3.575 1.299 1.00 96.88 96 ALA A N 1
ATOM 731 C CA . ALA A 1 96 ? 4.752 -2.383 2.083 1.00 96.88 96 ALA A CA 1
ATOM 732 C C . ALA A 1 96 ? 3.864 -2.294 3.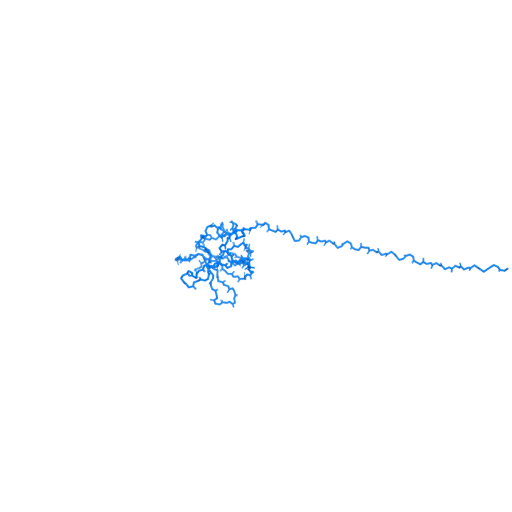329 1.00 96.88 96 ALA A C 1
ATOM 734 O O . ALA A 1 96 ? 2.833 -2.965 3.448 1.00 96.88 96 ALA A O 1
ATOM 735 N N . LYS A 1 97 ? 4.236 -1.380 4.227 1.00 96.75 97 LYS A N 1
ATOM 736 C CA . LYS A 1 97 ? 3.324 -0.850 5.245 1.00 96.75 97 LYS A CA 1
ATOM 737 C C . LYS A 1 97 ? 2.635 0.387 4.698 1.00 96.75 97 LYS A C 1
ATOM 739 O O . LYS A 1 97 ? 3.299 1.314 4.241 1.00 96.75 97 LYS A O 1
ATOM 744 N N . PHE A 1 98 ? 1.314 0.416 4.771 1.00 94.69 98 PHE A N 1
ATOM 745 C CA . PHE A 1 98 ? 0.472 1.462 4.208 1.00 94.69 98 PHE A CA 1
ATOM 746 C C . PHE A 1 98 ? -0.253 2.215 5.313 1.00 94.69 98 PHE A C 1
ATOM 748 O O . PHE A 1 98 ? -0.917 1.598 6.147 1.00 94.69 98 PHE A O 1
ATOM 755 N N . ARG A 1 99 ? -0.184 3.545 5.295 1.00 93.19 99 ARG A N 1
ATOM 756 C CA . ARG A 1 99 ? -1.013 4.401 6.144 1.00 93.19 99 ARG A CA 1
ATOM 757 C C . ARG A 1 99 ? -2.302 4.720 5.398 1.00 93.19 99 ARG A C 1
ATOM 759 O O . ARG A 1 99 ? -2.319 5.570 4.511 1.00 93.19 99 ARG A O 1
ATOM 766 N N . VAL A 1 100 ? -3.376 4.011 5.729 1.00 91.50 100 VAL A N 1
ATOM 767 C CA . VAL A 1 100 ? -4.658 4.098 5.018 1.00 91.50 100 VAL A CA 1
ATOM 768 C C . VAL A 1 100 ? -5.676 4.915 5.803 1.00 91.50 100 VAL A C 1
ATOM 770 O O . VAL A 1 100 ? -5.901 4.673 6.989 1.00 91.50 100 VAL A O 1
ATOM 773 N N . CYS A 1 101 ? -6.325 5.861 5.132 1.00 89.50 101 CYS A N 1
ATOM 774 C CA . CYS A 1 101 ? -7.396 6.686 5.683 1.00 89.50 101 CYS A CA 1
ATOM 775 C C . CYS A 1 101 ? -8.729 6.243 5.061 1.00 89.50 101 CYS A C 1
ATOM 777 O O . CYS A 1 101 ? -8.909 6.386 3.845 1.00 89.50 101 CYS A O 1
ATOM 779 N N . PRO A 1 102 ? -9.669 5.679 5.838 1.00 87.94 102 PRO A N 1
ATOM 780 C CA . PRO A 1 102 ? -10.972 5.294 5.310 1.00 87.94 102 PRO A CA 1
ATOM 781 C C . PRO A 1 102 ? -11.739 6.502 4.766 1.00 87.94 102 PRO A C 1
ATOM 783 O O . PRO A 1 102 ? -11.732 7.572 5.373 1.00 87.94 102 PRO A O 1
ATOM 786 N N . LEU A 1 103 ? -12.451 6.330 3.652 1.00 84.44 103 LEU A N 1
ATOM 787 C CA . LEU A 1 103 ? -13.396 7.345 3.183 1.00 84.44 103 LEU A CA 1
ATOM 788 C C . LEU A 1 103 ? -14.742 7.177 3.885 1.00 84.44 103 LEU A C 1
ATOM 790 O O . LEU A 1 103 ? -15.185 6.058 4.134 1.00 84.44 103 LEU A O 1
ATOM 794 N N . ASN A 1 104 ? -15.451 8.288 4.086 1.00 71.50 104 ASN A N 1
ATOM 795 C CA . ASN A 1 104 ? -16.862 8.272 4.495 1.00 71.50 104 ASN A CA 1
ATOM 796 C C . ASN A 1 104 ? -17.820 7.894 3.343 1.00 71.50 104 ASN A C 1
ATOM 798 O O . ASN A 1 104 ? -19.040 7.940 3.499 1.00 71.50 104 ASN A O 1
ATOM 802 N N . LYS A 1 105 ? -17.288 7.532 2.168 1.00 68.38 105 LYS A N 1
ATOM 803 C CA . LYS A 1 105 ? -18.061 7.152 0.978 1.00 68.38 105 LYS A CA 1
ATOM 804 C C . LYS A 1 105 ? -18.428 5.664 0.998 1.00 68.38 105 LYS A C 1
ATOM 806 O O . LYS A 1 105 ? -17.741 4.840 1.597 1.00 68.38 105 LYS A O 1
ATOM 811 N N . LYS A 1 106 ? -19.521 5.318 0.304 1.00 67.00 106 LYS A N 1
ATOM 812 C CA . LYS A 1 106 ? -19.947 3.923 0.104 1.00 67.00 106 LYS A CA 1
ATOM 813 C C . LYS A 1 106 ? -18.843 3.107 -0.580 1.00 67.00 106 LYS A C 1
ATOM 815 O O . LYS A 1 106 ? -18.113 3.626 -1.424 1.00 67.00 106 LYS A O 1
ATOM 820 N N . ASN A 1 107 ? -18.782 1.818 -0.242 1.00 78.06 107 ASN A N 1
ATOM 821 C CA . ASN A 1 107 ? -17.914 0.841 -0.899 1.00 78.06 107 ASN A CA 1
ATOM 822 C C . ASN A 1 107 ? -18.074 0.907 -2.425 1.00 78.06 107 ASN A C 1
ATOM 824 O O . ASN A 1 107 ? -19.197 0.944 -2.932 1.00 78.06 107 ASN A O 1
ATOM 828 N N . GLN A 1 108 ? -16.965 0.863 -3.160 1.00 79.00 108 GLN A N 1
ATOM 829 C CA . GLN A 1 108 ? -16.993 0.779 -4.618 1.00 79.00 108 GLN A CA 1
ATOM 830 C C . GLN A 1 108 ? -16.861 -0.679 -5.034 1.00 79.00 108 GLN A C 1
ATOM 832 O O . GLN A 1 108 ? -15.863 -1.327 -4.732 1.00 79.00 108 GLN A O 1
ATOM 837 N N . ARG A 1 109 ? -17.892 -1.212 -5.703 1.00 82.25 109 ARG A N 1
ATOM 838 C CA . ARG A 1 109 ? -17.960 -2.628 -6.116 1.00 82.25 109 ARG A CA 1
ATOM 839 C C . ARG A 1 109 ? -17.689 -3.610 -4.964 1.00 82.25 109 ARG A C 1
ATOM 841 O O . ARG A 1 109 ? -17.005 -4.610 -5.134 1.00 82.25 109 ARG A O 1
ATOM 848 N N . GLY A 1 110 ? -18.193 -3.291 -3.770 1.00 85.12 110 GLY A N 1
ATOM 849 C CA . GLY A 1 110 ? -17.991 -4.104 -2.566 1.00 85.12 110 GLY A CA 1
ATOM 850 C C . GLY A 1 110 ? -16.620 -3.947 -1.896 1.00 85.12 110 GLY A C 1
ATOM 851 O O . GLY A 1 110 ? -16.419 -4.510 -0.824 1.00 85.12 110 GLY A O 1
ATOM 852 N N . LEU A 1 111 ? -15.706 -3.153 -2.461 1.00 87.81 111 LEU A N 1
ATOM 853 C CA . LEU A 1 111 ? -14.405 -2.851 -1.864 1.00 87.81 111 LEU A CA 1
ATOM 854 C C . LEU A 1 111 ? -14.493 -1.625 -0.957 1.00 87.81 111 LEU A C 1
ATOM 856 O O . LEU A 1 111 ? -15.120 -0.618 -1.305 1.00 87.81 111 LEU A O 1
ATOM 860 N N . LYS A 1 112 ? -13.813 -1.692 0.191 1.00 89.81 112 LYS A N 1
ATOM 861 C CA . LYS A 1 112 ? -13.653 -0.531 1.066 1.00 89.81 112 LYS A CA 1
ATOM 862 C C . LYS A 1 112 ? -12.644 0.419 0.434 1.00 89.81 112 LYS A C 1
ATOM 864 O O . LYS A 1 112 ? -11.483 0.059 0.254 1.00 89.81 112 LYS A O 1
ATOM 869 N N . VAL A 1 113 ? -13.100 1.619 0.095 1.00 89.25 113 VAL A N 1
ATOM 870 C CA . VAL A 1 113 ? -12.247 2.645 -0.505 1.00 89.25 113 VAL A CA 1
ATOM 871 C C . VAL A 1 113 ? -11.453 3.346 0.592 1.00 89.25 113 VAL A C 1
ATOM 873 O O . VAL A 1 113 ? -11.995 3.668 1.655 1.00 89.25 113 VAL A O 1
ATOM 876 N N . VAL A 1 114 ? -10.171 3.575 0.330 1.00 90.12 114 VAL A N 1
ATOM 877 C CA . VAL A 1 114 ? -9.232 4.270 1.209 1.00 90.12 114 VAL A CA 1
ATOM 878 C C . VAL A 1 114 ? -8.406 5.275 0.408 1.00 90.12 114 VAL A C 1
ATOM 880 O O . VAL A 1 114 ? -8.171 5.093 -0.786 1.00 90.12 114 VAL A O 1
ATOM 883 N N . CYS A 1 115 ? -7.945 6.325 1.078 1.00 89.19 115 CYS A N 1
ATOM 884 C CA . CYS A 1 115 ? -6.825 7.125 0.601 1.00 89.19 115 CYS A CA 1
ATOM 885 C C . CYS A 1 115 ? -5.541 6.604 1.228 1.00 89.19 115 CYS A C 1
ATOM 887 O O . CYS A 1 115 ? -5.544 6.164 2.384 1.00 89.19 115 CYS A O 1
ATOM 889 N N . LEU A 1 116 ? -4.466 6.624 0.447 1.00 90.56 116 LEU A N 1
ATOM 890 C CA . LEU A 1 116 ? -3.158 6.201 0.894 1.00 90.56 116 LEU A CA 1
ATOM 891 C C . LEU A 1 116 ? -2.315 7.433 1.217 1.00 90.56 116 LEU A C 1
ATOM 893 O O . LEU A 1 116 ? -1.896 8.161 0.321 1.00 90.56 116 LEU A O 1
ATOM 897 N N . ASP A 1 117 ? -2.093 7.658 2.507 1.00 88.50 117 ASP A N 1
ATOM 898 C CA . ASP A 1 117 ? -1.381 8.837 3.005 1.00 88.50 117 ASP A CA 1
ATOM 899 C C . ASP A 1 117 ? 0.127 8.627 2.873 1.00 88.50 117 ASP A C 1
ATOM 901 O O . ASP A 1 117 ? 0.850 9.476 2.365 1.00 88.50 117 ASP A O 1
ATOM 905 N N . GLU A 1 118 ? 0.598 7.439 3.257 1.00 89.44 118 GLU A N 1
ATOM 906 C CA . GLU A 1 118 ? 2.013 7.076 3.265 1.00 89.44 118 GLU A CA 1
ATOM 907 C C . GLU A 1 118 ? 2.205 5.596 2.921 1.00 89.44 118 GLU A C 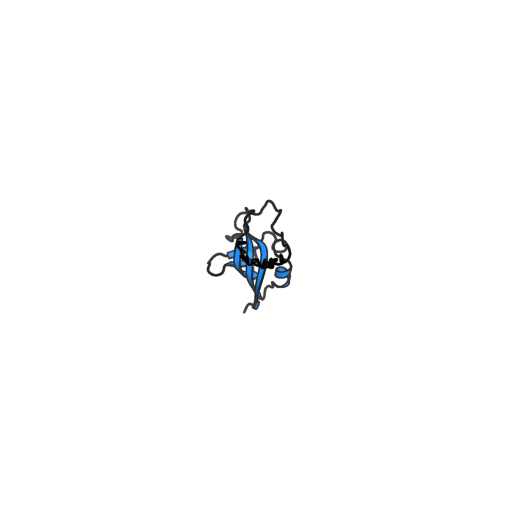1
ATOM 909 O O . GLU A 1 118 ? 1.332 4.756 3.169 1.00 89.44 118 GLU A O 1
ATOM 914 N N . ALA A 1 119 ? 3.385 5.268 2.395 1.00 93.06 119 ALA A N 1
ATOM 915 C CA . ALA A 1 119 ? 3.809 3.899 2.141 1.00 93.06 119 ALA A CA 1
ATOM 916 C C . ALA A 1 119 ? 5.283 3.713 2.522 1.00 93.06 119 ALA A C 1
ATOM 918 O O . ALA A 1 119 ? 6.140 4.491 2.111 1.00 93.06 119 ALA A O 1
ATOM 919 N N . LYS A 1 120 ? 5.577 2.658 3.284 1.00 95.00 120 LYS A N 1
ATOM 920 C CA . LYS A 1 120 ? 6.935 2.214 3.617 1.00 95.00 120 LYS A CA 1
ATOM 921 C C . LYS A 1 120 ? 7.207 0.928 2.849 1.00 95.00 120 LYS A C 1
ATOM 923 O O . LYS A 1 120 ? 6.780 -0.144 3.275 1.00 95.00 120 LYS A O 1
ATOM 928 N N . ILE A 1 121 ? 7.832 1.070 1.682 1.00 95.25 121 ILE A N 1
ATOM 929 C CA . ILE A 1 121 ? 8.089 -0.033 0.750 1.00 95.25 121 ILE A CA 1
ATOM 930 C C . ILE A 1 121 ? 9.077 -1.021 1.375 1.00 95.25 121 ILE A C 1
ATOM 932 O O . ILE A 1 121 ? 10.162 -0.629 1.794 1.00 95.25 121 ILE A O 1
ATOM 936 N N . GLU A 1 122 ? 8.696 -2.297 1.414 1.00 96.12 122 GLU A N 1
ATOM 937 C CA . GLU A 1 122 ? 9.529 -3.400 1.905 1.00 96.12 122 GLU A CA 1
ATOM 938 C C . GLU A 1 122 ? 10.146 -4.174 0.735 1.00 96.12 122 GLU A C 1
ATOM 940 O O . GLU A 1 122 ? 11.335 -4.491 0.749 1.00 96.12 122 GLU A O 1
ATOM 945 N N . LYS A 1 123 ? 9.341 -4.486 -0.290 1.00 96.75 123 LYS A N 1
ATOM 946 C CA . LYS A 1 123 ? 9.768 -5.307 -1.429 1.00 96.75 123 LYS A CA 1
ATOM 947 C C . LYS A 1 123 ? 8.940 -5.010 -2.676 1.00 96.75 123 LYS A C 1
ATOM 949 O O . LYS A 1 123 ? 7.732 -4.826 -2.586 1.00 96.75 123 LYS A O 1
ATOM 954 N N . ILE A 1 124 ? 9.581 -5.034 -3.842 1.00 96.81 124 ILE A N 1
ATOM 955 C CA . ILE A 1 124 ? 8.917 -5.002 -5.154 1.00 96.81 124 ILE A CA 1
ATOM 956 C C . ILE A 1 124 ? 9.106 -6.374 -5.806 1.00 96.81 124 ILE A C 1
ATOM 958 O O . ILE A 1 124 ? 10.199 -6.942 -5.740 1.00 96.81 124 ILE A O 1
ATOM 962 N N . ARG A 1 125 ? 8.040 -6.931 -6.384 1.00 96.25 125 ARG A N 1
ATOM 963 C CA . ARG A 1 125 ? 8.032 -8.245 -7.041 1.00 96.25 125 ARG A CA 1
ATOM 964 C C . ARG A 1 125 ? 7.349 -8.144 -8.397 1.00 96.25 125 ARG A C 1
ATOM 966 O O . ARG A 1 125 ? 6.322 -7.487 -8.508 1.00 96.25 125 ARG A O 1
ATOM 973 N N . GLU A 1 126 ? 7.893 -8.812 -9.404 1.00 94.38 126 GLU A N 1
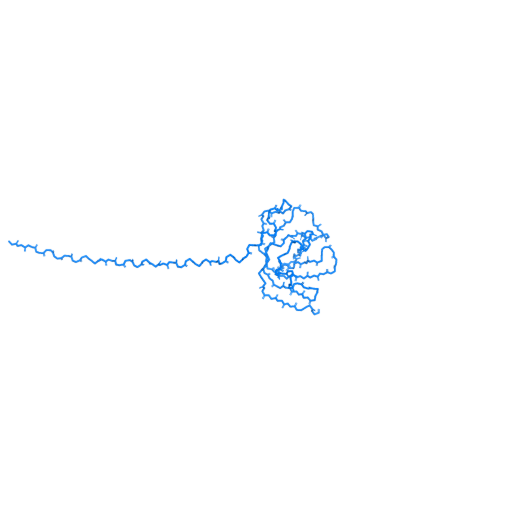ATOM 974 C CA . GLU A 1 126 ? 7.207 -8.976 -10.687 1.00 94.38 126 GLU A CA 1
ATOM 975 C C . GLU A 1 126 ? 6.001 -9.903 -10.532 1.00 94.38 126 GLU A C 1
ATOM 977 O O . GLU A 1 126 ? 6.034 -10.877 -9.770 1.00 94.38 126 GLU A O 1
ATOM 982 N N . ARG A 1 127 ? 4.933 -9.588 -11.260 1.00 86.00 127 ARG A N 1
ATOM 983 C CA . ARG A 1 127 ? 3.743 -10.421 -11.360 1.00 86.00 127 ARG A CA 1
ATOM 984 C C . ARG A 1 127 ? 4.020 -11.511 -12.396 1.00 86.00 127 ARG A C 1
ATOM 986 O O . ARG A 1 127 ? 4.229 -11.202 -13.563 1.00 86.00 127 ARG A O 1
ATOM 993 N N . GLN A 1 128 ? 4.076 -12.756 -11.927 1.00 73.94 128 GLN A N 1
ATOM 994 C CA . GLN A 1 128 ? 4.242 -13.954 -12.758 1.00 73.94 128 GLN A CA 1
ATOM 995 C C . GLN A 1 128 ? 2.936 -14.318 -13.469 1.00 73.94 128 GLN A C 1
ATOM 997 O O . GLN A 1 128 ? 1.861 -14.089 -12.863 1.00 73.94 128 GLN A O 1
#

Foldseek 3Di:
DDDDDDDDDDDDPDDPPPDPPPPPPPPDFQCLVPPDPQWDPDWDKFWFKWAAPPDVVRIWTDGPPDPAIAGEDPPNVSQDDPVCVVQYDNFKMWTWIWGWIFGPDDADVNHGYTRTRDTGTDDMGTDD

Secondary structure (DSSP, 8-state):
-------------------------------SSTT-TTB-S--EEEEEEEEE-SSSS-EEEEETTSS-EEEE-SSTTTSS-HHHHHH--TTEEEEEEEEEEEBSSPPBTTBEEEEEEEEEEEEEEE--